Protein AF-A0A3D5X856-F1 (afdb_monomer)

pLDDT: mean 94.48, std 7.57, range [62.81, 98.25]

Nearest PDB structures (foldseek):
  7unf-assembly1_a  TM=5.504E-01  e=5.050E+00  Homo sapiens
  1xtt-assembly1_D  TM=4.189E-01  e=4.717E+00  Saccharolobus solfataricus
  5x11-assembly2_E  TM=4.788E-01  e=8.720E+00  Bacillus spizizenii str. W23
  4jm2-assembly1_E  TM=3.999E-01  e=6.636E+00  Human immunodeficiency virus 1

Foldseek 3Di:
DCVVVVVCVVLVVQVKDWDKDADPPPGIDIDIGGDDDPDDD

Radius of gyration: 13.34 Å; Cα contacts (8 Å, |Δi|>4): 35; chains: 1; bounding box: 37×13×33 Å

Structure (mmCIF, N/CA/C/O backbone):
data_AF-A0A3D5X856-F1
#
_entry.id   AF-A0A3D5X856-F1
#
loop_
_atom_site.group_PDB
_atom_site.id
_atom_site.type_symbol
_atom_site.label_atom_id
_atom_site.label_alt_id
_atom_site.label_comp_id
_atom_site.label_asym_id
_atom_site.label_entity_id
_atom_site.label_seq_id
_atom_site.pdbx_PDB_ins_code
_atom_site.Cartn_x
_atom_site.Cartn_y
_atom_site.Cartn_z
_atom_site.occupancy
_atom_site.B_iso_or_equiv
_atom_site.auth_seq_id
_atom_site.auth_comp_id
_atom_site.auth_asym_id
_atom_site.auth_atom_id
_atom_site.pdbx_PDB_model_num
ATOM 1 N N . GLY A 1 1 ? 14.569 -1.206 0.883 1.00 79.94 1 GLY A N 1
ATOM 2 C CA . GLY A 1 1 ? 13.391 -2.096 0.833 1.00 79.94 1 GLY A CA 1
ATOM 3 C C . GLY A 1 1 ? 12.637 -2.238 2.151 1.00 79.94 1 GLY A C 1
ATOM 4 O O . GLY A 1 1 ? 11.919 -3.211 2.295 1.00 79.94 1 GLY A O 1
ATOM 5 N N . LEU A 1 2 ? 12.749 -1.302 3.103 1.00 95.12 2 LEU A N 1
ATOM 6 C CA . LEU A 1 2 ? 12.079 -1.425 4.409 1.00 95.12 2 LEU A CA 1
ATOM 7 C C . LEU A 1 2 ? 10.636 -0.893 4.405 1.00 95.12 2 LEU A C 1
ATOM 9 O O . LEU A 1 2 ? 9.819 -1.341 5.198 1.00 95.12 2 LEU A O 1
ATOM 13 N N . GLY A 1 3 ? 10.306 0.030 3.493 1.00 96.12 3 GLY A N 1
ATOM 14 C CA . GLY A 1 3 ? 9.008 0.715 3.478 1.00 96.12 3 GLY A CA 1
ATOM 15 C C . GLY A 1 3 ? 7.813 -0.234 3.375 1.00 96.12 3 GLY A C 1
ATOM 16 O O . GLY A 1 3 ? 6.952 -0.221 4.248 1.00 96.12 3 GLY A O 1
ATOM 17 N N . LEU A 1 4 ? 7.784 -1.107 2.361 1.00 95.44 4 LEU A N 1
ATOM 18 C CA . LEU A 1 4 ? 6.673 -2.051 2.185 1.00 95.44 4 LEU A CA 1
ATOM 19 C C . LEU A 1 4 ? 6.562 -3.041 3.352 1.00 95.44 4 LEU A C 1
ATOM 21 O O . LEU A 1 4 ? 5.455 -3.366 3.764 1.00 95.44 4 LEU A O 1
ATOM 25 N N . PHE A 1 5 ? 7.692 -3.464 3.925 1.00 95.75 5 PHE A N 1
ATOM 26 C CA . PHE A 1 5 ? 7.704 -4.342 5.095 1.00 95.75 5 PHE A CA 1
ATOM 27 C C . PHE A 1 5 ? 7.059 -3.670 6.316 1.00 95.75 5 PHE A C 1
ATOM 29 O O . PHE A 1 5 ? 6.200 -4.261 6.972 1.00 95.75 5 PHE A O 1
ATOM 36 N N . VAL A 1 6 ? 7.408 -2.407 6.580 1.00 97.69 6 VAL A N 1
ATOM 37 C CA . VAL A 1 6 ? 6.795 -1.609 7.653 1.00 97.69 6 VAL A CA 1
ATOM 38 C C . VAL A 1 6 ? 5.294 -1.432 7.408 1.00 97.69 6 VAL A C 1
ATOM 40 O O . VAL A 1 6 ? 4.495 -1.684 8.310 1.00 97.69 6 VAL A O 1
ATOM 43 N N . VAL A 1 7 ? 4.891 -1.075 6.184 1.00 97.31 7 VAL A N 1
ATOM 44 C CA . VAL A 1 7 ? 3.473 -0.920 5.811 1.00 97.31 7 VAL A CA 1
ATOM 45 C C . VAL A 1 7 ? 2.705 -2.229 5.997 1.00 97.31 7 VAL A C 1
ATOM 47 O O . VAL A 1 7 ? 1.630 -2.221 6.592 1.00 97.31 7 VAL A O 1
ATOM 50 N N . GLN A 1 8 ? 3.256 -3.361 5.556 1.00 96.69 8 GLN A N 1
ATOM 51 C CA . GLN A 1 8 ? 2.632 -4.673 5.724 1.00 96.69 8 GLN A CA 1
ATOM 52 C C . GLN A 1 8 ? 2.418 -5.010 7.209 1.00 96.69 8 GLN A C 1
ATOM 54 O O . GLN A 1 8 ? 1.354 -5.517 7.571 1.00 96.69 8 GLN A O 1
ATOM 59 N N . GLY A 1 9 ? 3.384 -4.681 8.074 1.00 97.81 9 GLY A N 1
ATOM 60 C CA . GLY A 1 9 ? 3.253 -4.819 9.527 1.00 97.81 9 GLY A CA 1
ATOM 61 C C . GLY A 1 9 ? 2.127 -3.959 10.106 1.00 97.81 9 GLY A C 1
ATOM 62 O O . GLY A 1 9 ? 1.280 -4.468 10.840 1.00 97.81 9 GLY A O 1
ATOM 63 N N . ILE A 1 10 ? 2.068 -2.679 9.725 1.00 98.06 10 ILE A N 1
ATOM 64 C CA . ILE A 1 10 ? 1.011 -1.746 10.149 1.00 98.06 10 ILE A CA 1
ATOM 65 C C . ILE A 1 10 ? -0.364 -2.274 9.735 1.00 98.06 10 ILE A C 1
ATOM 67 O O . ILE A 1 10 ? -1.253 -2.397 10.577 1.00 98.06 10 ILE A O 1
ATOM 71 N N . VAL A 1 11 ? -0.536 -2.624 8.460 1.00 98.12 11 VAL A N 1
ATOM 72 C CA . VAL A 1 11 ? -1.811 -3.101 7.911 1.00 98.12 11 VAL A CA 1
ATOM 73 C C . VAL A 1 11 ? -2.269 -4.371 8.630 1.00 98.12 11 VAL A C 1
ATOM 75 O O . VAL A 1 11 ? -3.407 -4.431 9.096 1.00 98.12 11 VAL A O 1
ATOM 78 N N . ARG A 1 12 ? -1.371 -5.347 8.819 1.00 97.44 12 ARG A N 1
ATOM 79 C CA . ARG A 1 12 ? -1.678 -6.596 9.534 1.00 97.44 12 ARG A CA 1
ATOM 80 C C . ARG A 1 12 ? -2.085 -6.350 10.989 1.00 97.44 12 ARG A C 1
ATOM 82 O O . ARG A 1 12 ? -3.055 -6.947 11.451 1.00 97.44 12 ARG A O 1
ATOM 89 N N . ASN A 1 13 ? -1.386 -5.464 11.698 1.00 98.12 13 ASN A N 1
ATOM 90 C CA . ASN A 1 13 ? -1.692 -5.143 13.097 1.00 98.12 13 ASN A CA 1
ATOM 91 C C . ASN A 1 13 ? -3.077 -4.496 13.263 1.00 98.12 13 ASN A C 1
ATOM 93 O O . ASN A 1 13 ? -3.729 -4.692 14.285 1.00 98.12 13 ASN A O 1
ATOM 97 N N . HIS A 1 14 ? -3.563 -3.801 12.235 1.00 97.00 14 HIS A N 1
ATOM 98 C CA . HIS A 1 14 ? -4.912 -3.231 12.189 1.00 97.00 14 HIS A CA 1
ATOM 99 C C . HIS A 1 14 ? -5.947 -4.178 11.558 1.00 97.00 14 HIS A C 1
ATOM 101 O O . HIS A 1 14 ? -7.031 -3.738 11.176 1.00 97.00 14 HIS A O 1
ATOM 107 N N . LYS A 1 15 ? -5.632 -5.478 11.438 1.00 97.06 15 LYS A N 1
ATOM 108 C CA . LYS A 1 15 ? -6.499 -6.500 10.818 1.00 97.06 15 LYS A CA 1
ATOM 109 C C . LYS A 1 15 ? -6.899 -6.152 9.375 1.00 97.06 15 LYS A C 1
ATOM 111 O O . LYS A 1 15 ? -7.960 -6.556 8.905 1.00 97.06 15 LYS A O 1
ATOM 116 N N . GLY A 1 16 ? -6.068 -5.366 8.699 1.00 97.00 16 GLY A N 1
ATOM 117 C CA . GLY A 1 16 ? -6.231 -4.995 7.305 1.00 97.00 16 GLY A CA 1
ATOM 118 C C . GLY A 1 16 ? -5.554 -5.976 6.351 1.00 97.00 16 GLY A C 1
ATOM 119 O O . GLY A 1 16 ? -4.903 -6.941 6.758 1.00 97.00 16 GLY A O 1
ATOM 120 N N . LEU A 1 17 ? -5.679 -5.685 5.060 1.00 97.81 17 LEU A N 1
ATOM 121 C CA . LEU A 1 17 ? -5.090 -6.436 3.954 1.00 97.81 17 LEU A CA 1
ATOM 122 C C . LEU A 1 17 ? -4.409 -5.466 2.985 1.00 97.81 17 LEU A C 1
ATOM 124 O O . LEU A 1 17 ? -4.953 -4.406 2.690 1.00 97.81 17 LEU A O 1
ATOM 128 N N . ILE A 1 18 ? -3.243 -5.839 2.461 1.00 97.62 18 ILE A N 1
ATOM 129 C CA . ILE A 1 18 ? -2.591 -5.139 1.351 1.00 97.62 18 ILE A CA 1
ATOM 130 C C . ILE A 1 18 ? -2.445 -6.097 0.169 1.00 97.62 18 ILE A C 1
ATOM 132 O O . ILE A 1 18 ? -1.963 -7.216 0.336 1.00 97.62 18 ILE A O 1
ATOM 136 N N . THR A 1 19 ? -2.864 -5.665 -1.017 1.00 97.50 19 THR A N 1
ATOM 137 C CA . THR A 1 19 ? -2.651 -6.381 -2.281 1.00 97.50 19 THR A CA 1
ATOM 138 C C . THR A 1 19 ? -1.890 -5.493 -3.257 1.00 97.50 19 THR A C 1
ATOM 140 O O . THR A 1 19 ? -1.893 -4.266 -3.134 1.00 97.50 19 THR A O 1
ATOM 143 N N . VAL A 1 20 ? -1.206 -6.112 -4.217 1.00 97.00 20 VAL A N 1
ATOM 144 C CA . VAL A 1 20 ? -0.449 -5.405 -5.250 1.00 97.00 20 VAL A CA 1
ATOM 145 C C . VAL A 1 20 ? -0.790 -5.977 -6.615 1.00 97.00 20 VAL A C 1
ATOM 147 O O . VAL A 1 20 ? -0.798 -7.190 -6.812 1.00 97.00 20 VAL A O 1
ATOM 150 N N . GLU A 1 21 ? -1.056 -5.084 -7.555 1.00 98.25 21 GLU A N 1
ATOM 151 C CA . GLU A 1 2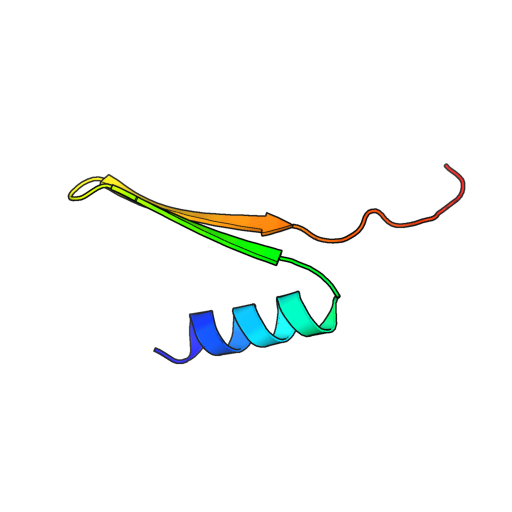1 ? -1.177 -5.384 -8.976 1.00 98.25 21 GLU A CA 1
ATOM 152 C C . GLU A 1 21 ? -0.093 -4.588 -9.698 1.00 98.25 21 GLU A C 1
ATOM 154 O O . GLU A 1 21 ? 0.072 -3.394 -9.448 1.00 98.25 21 GLU A O 1
ATOM 159 N N . SER A 1 22 ? 0.676 -5.238 -10.567 1.00 97.62 22 SER A N 1
ATOM 160 C CA . SER A 1 22 ? 1.772 -4.598 -11.292 1.00 97.62 22 SER A CA 1
ATOM 161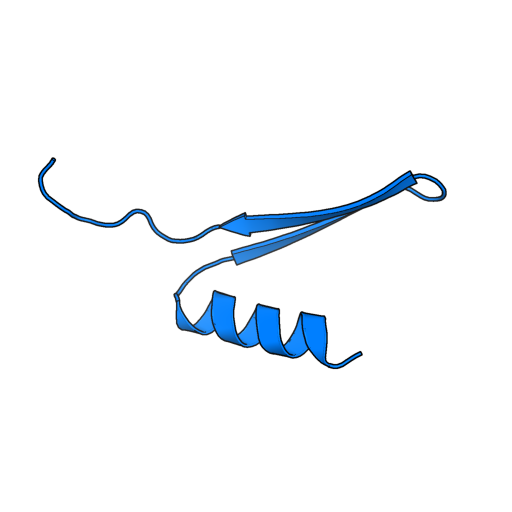 C C . SER A 1 22 ? 1.660 -4.896 -12.774 1.00 97.62 22 SER A C 1
ATOM 163 O O . SER A 1 22 ? 1.349 -6.023 -13.164 1.00 97.62 22 SER A O 1
ATOM 165 N N . VAL A 1 23 ? 1.897 -3.879 -13.595 1.00 98.25 23 VAL A N 1
A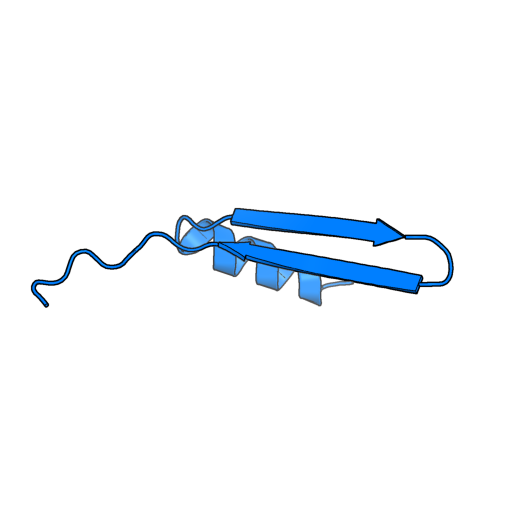TOM 166 C CA . VAL A 1 23 ? 1.917 -3.997 -15.049 1.00 98.25 23 VAL A CA 1
ATOM 167 C C . VAL A 1 23 ? 3.245 -3.439 -15.542 1.00 98.25 23 VAL A C 1
ATOM 169 O O . VAL A 1 23 ? 3.593 -2.288 -15.260 1.00 98.25 23 VAL A O 1
ATOM 172 N N . VAL A 1 24 ? 3.986 -4.277 -16.271 1.00 97.94 24 VAL A N 1
ATOM 173 C CA . VAL A 1 24 ? 5.280 -3.924 -16.872 1.00 97.94 24 VAL A CA 1
ATOM 174 C C . VAL A 1 24 ? 5.133 -2.632 -17.677 1.00 97.94 24 VAL A C 1
ATOM 176 O O . VAL A 1 24 ? 4.121 -2.425 -18.348 1.00 97.94 24 VAL A O 1
ATOM 179 N N . ASP A 1 25 ? 6.105 -1.735 -17.525 1.00 98.00 25 ASP A N 1
ATOM 180 C CA . ASP A 1 25 ? 6.160 -0.408 -18.156 1.00 98.00 25 ASP A CA 1
ATOM 181 C C . ASP A 1 25 ? 4.996 0.552 -17.832 1.00 98.00 25 ASP A C 1
ATOM 183 O O . ASP A 1 25 ? 4.908 1.636 -18.405 1.00 98.00 25 ASP A O 1
ATOM 187 N N . LYS A 1 26 ? 4.114 0.206 -16.881 1.00 97.81 26 LYS A N 1
ATOM 188 C CA . LYS A 1 26 ? 3.026 1.084 -16.398 1.00 97.81 26 LYS A CA 1
ATOM 189 C C . LYS A 1 26 ? 3.082 1.359 -14.897 1.00 97.81 26 LYS A C 1
ATOM 191 O O . LYS A 1 26 ? 2.542 2.362 -14.439 1.00 97.81 26 LYS A O 1
ATOM 196 N N . GLY A 1 27 ? 3.732 0.483 -14.134 1.00 97.81 27 GLY A N 1
ATOM 197 C CA . GLY A 1 27 ? 3.926 0.632 -12.695 1.00 97.81 27 GLY A CA 1
ATOM 198 C C . GLY A 1 27 ? 3.080 -0.330 -11.863 1.00 97.81 27 GLY A C 1
ATOM 199 O O . GLY A 1 27 ? 2.575 -1.338 -12.355 1.00 97.81 27 GLY A O 1
ATOM 200 N N . SER A 1 28 ? 2.966 -0.033 -10.567 1.00 97.62 28 SER A N 1
ATOM 201 C CA . SER A 1 28 ? 2.291 -0.889 -9.584 1.00 97.62 28 SER A CA 1
ATOM 202 C C . SER A 1 28 ? 1.230 -0.118 -8.812 1.00 97.62 28 SER A C 1
ATOM 204 O O . SER A 1 28 ? 1.452 1.025 -8.420 1.00 97.62 28 SER A O 1
ATOM 206 N N . THR A 1 29 ? 0.102 -0.767 -8.547 1.00 98.06 29 THR A N 1
ATOM 207 C CA . THR A 1 29 ? -0.977 -0.261 -7.699 1.00 98.06 29 THR A CA 1
ATOM 208 C C . THR A 1 29 ? -1.070 -1.118 -6.447 1.00 98.06 29 THR A C 1
ATOM 210 O O . THR A 1 29 ? -1.243 -2.333 -6.526 1.00 98.06 29 THR A O 1
ATOM 213 N N . PHE A 1 30 ? -0.984 -0.473 -5.287 1.00 97.56 30 PHE A N 1
ATOM 214 C CA . PHE A 1 30 ? -1.150 -1.109 -3.985 1.00 97.56 30 PHE A CA 1
ATOM 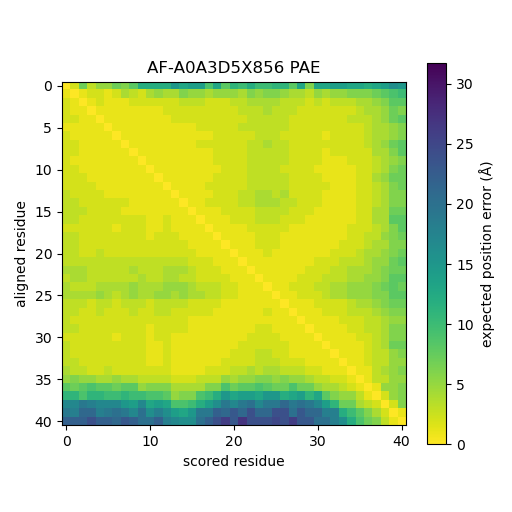215 C C . PHE A 1 30 ? -2.538 -0.769 -3.452 1.00 97.56 30 PHE A C 1
ATOM 217 O O . PHE A 1 30 ? -2.868 0.407 -3.296 1.00 97.56 30 PHE A O 1
ATOM 224 N N . LYS A 1 31 ? -3.354 -1.783 -3.170 1.00 98.19 31 LYS A N 1
ATOM 225 C CA . LYS A 1 31 ? -4.682 -1.604 -2.575 1.00 98.19 31 LYS A CA 1
ATOM 226 C C . LYS A 1 31 ? -4.599 -1.994 -1.109 1.00 98.19 31 LYS A C 1
ATOM 228 O O . LYS A 1 31 ? -4.142 -3.088 -0.784 1.00 98.19 31 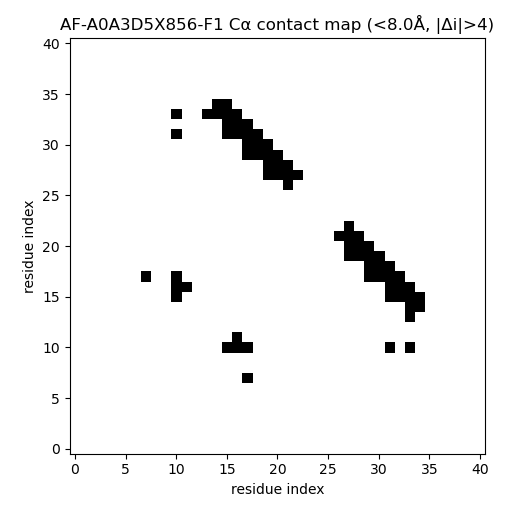LYS A O 1
ATOM 233 N N . VAL A 1 32 ? -5.017 -1.090 -0.230 1.00 97.94 32 VAL A N 1
ATOM 234 C CA . VAL A 1 32 ? -5.001 -1.296 1.220 1.00 97.94 32 VAL A CA 1
ATOM 235 C C . VAL A 1 32 ? -6.434 -1.281 1.729 1.00 97.94 32 VAL A C 1
ATOM 237 O O . VAL A 1 32 ? -7.183 -0.342 1.468 1.00 97.94 32 VAL A O 1
ATOM 240 N N . TYR A 1 33 ? -6.803 -2.323 2.458 1.00 97.50 33 TYR A N 1
ATOM 241 C CA . TYR A 1 33 ? -8.131 -2.530 3.011 1.00 97.50 33 TYR 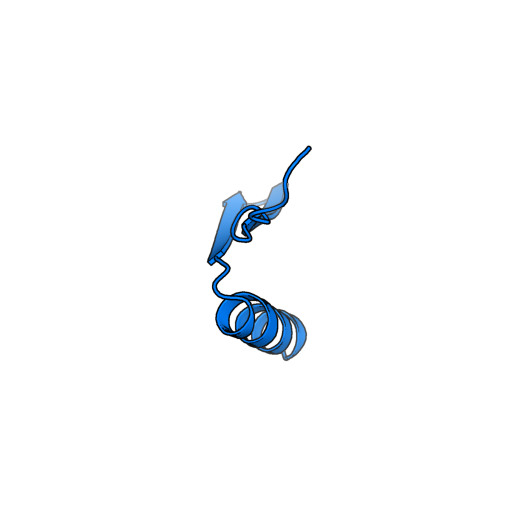A CA 1
ATOM 242 C C . TYR A 1 33 ? -8.036 -2.572 4.528 1.00 97.50 33 TYR A C 1
ATOM 244 O O . TYR A 1 33 ? -7.164 -3.241 5.080 1.00 97.50 33 TYR A O 1
ATOM 252 N N . PHE A 1 34 ? -8.969 -1.908 5.198 1.00 97.25 34 PHE A N 1
ATOM 253 C CA . PHE A 1 34 ? -9.137 -1.991 6.643 1.00 97.25 34 PHE A CA 1
ATOM 254 C C . PHE A 1 34 ? -10.568 -2.420 6.970 1.00 97.25 34 PHE A C 1
ATOM 256 O O . PHE A 1 34 ? -11.480 -2.149 6.182 1.00 97.25 34 PHE A O 1
ATOM 263 N N . PRO A 1 35 ? -10.791 -3.079 8.119 1.00 95.88 35 PRO A N 1
ATOM 264 C CA . PRO A 1 35 ? -12.137 -3.344 8.598 1.00 95.88 35 PRO A CA 1
ATOM 265 C C . PRO A 1 35 ? -12.933 -2.043 8.718 1.00 95.88 35 PRO A C 1
ATOM 267 O O . PRO A 1 35 ? -12.418 -1.025 9.182 1.00 95.88 35 PRO A O 1
ATOM 270 N N . LYS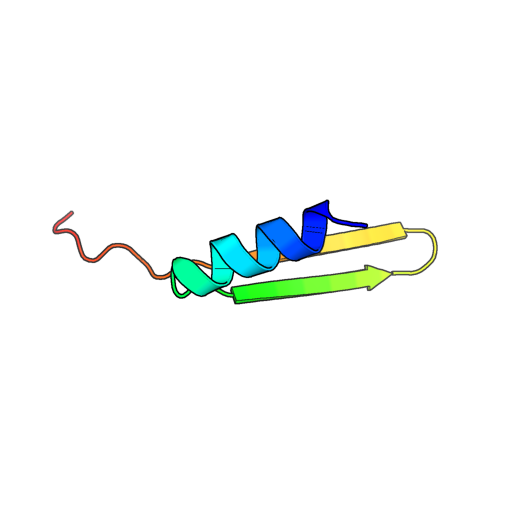 A 1 36 ? -14.211 -2.085 8.336 1.00 93.44 36 LYS A N 1
ATOM 271 C CA . LYS A 1 36 ? -15.123 -0.967 8.580 1.00 93.44 36 LYS A CA 1
ATOM 272 C C . LYS A 1 36 ? -15.251 -0.749 10.091 1.00 93.44 36 LYS A C 1
ATOM 274 O O . LYS A 1 36 ? -15.419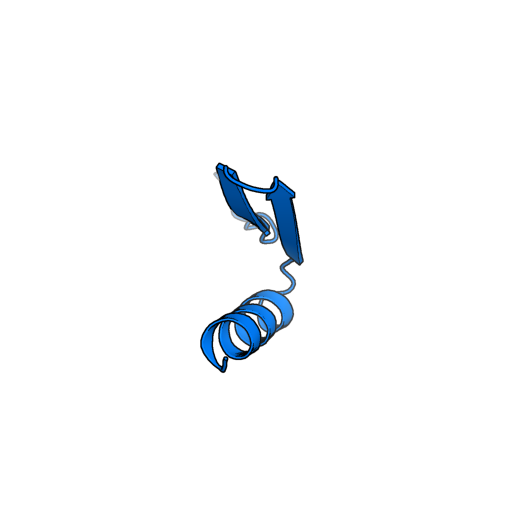 -1.710 10.843 1.00 93.44 36 LYS A O 1
ATOM 279 N N . VAL A 1 37 ? -15.211 0.508 10.526 1.00 91.56 37 VAL A N 1
ATOM 280 C CA . VAL A 1 37 ? -15.493 0.867 11.920 1.00 91.56 37 VAL A CA 1
ATOM 281 C C . VAL A 1 37 ? -16.943 0.493 12.240 1.00 91.56 37 VAL A C 1
ATOM 283 O O . VAL A 1 37 ? -17.861 0.867 11.509 1.00 91.56 37 VAL A O 1
ATOM 286 N N . GLN A 1 38 ? -17.154 -0.250 13.327 1.00 82.94 38 GLN A N 1
ATOM 287 C CA . GLN A 1 38 ? -18.483 -0.455 13.900 1.00 82.94 38 GLN A CA 1
ATOM 288 C C . GLN A 1 38 ? -18.792 0.741 14.802 1.00 82.94 38 GLN A C 1
ATOM 290 O O . GLN A 1 38 ? -18.501 0.727 15.993 1.00 82.94 38 GLN A O 1
ATOM 295 N N . GLY A 1 39 ? -19.304 1.807 14.197 1.00 79.81 39 GLY A N 1
ATOM 296 C CA . GLY A 1 39 ? -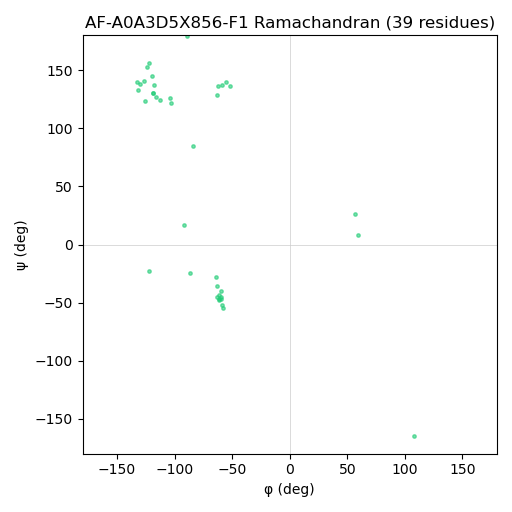19.888 2.943 14.898 1.00 79.81 39 GLY A CA 1
ATOM 297 C C . GLY A 1 39 ? -21.341 3.090 14.473 1.00 79.81 39 GLY A C 1
ATOM 298 O O . GLY A 1 39 ? -21.683 2.797 13.323 1.00 79.81 39 GLY A O 1
ATOM 299 N N . THR A 1 40 ? -22.197 3.510 15.398 1.00 62.81 40 THR A N 1
ATOM 300 C CA . THR A 1 40 ? -23.513 4.056 15.053 1.00 62.81 40 THR A CA 1
ATOM 301 C C . THR A 1 40 ? -23.293 5.274 14.137 1.00 62.81 40 THR A C 1
ATOM 303 O O . THR A 1 40 ? -22.338 6.009 14.401 1.00 62.81 40 THR A O 1
ATOM 306 N N . PRO A 1 41 ? -24.080 5.448 13.055 1.00 72.81 41 PRO A N 1
ATOM 307 C CA . PRO A 1 41 ? -23.946 6.587 12.143 1.00 72.81 41 PRO A CA 1
ATOM 308 C C . PRO A 1 41 ? -23.960 7.945 12.844 1.00 72.81 41 PRO A C 1
ATOM 310 O O . PRO A 1 41 ? -24.684 8.071 13.859 1.00 72.81 41 PRO A O 1
#

Sequence (41 aa):
GLGLFVVQGIVRNHKGLITVESVVDKGSTFKVYFPKVQGTP

Secondary structure (DSSP, 8-state):
--HHHHHHHHHHHTT-EEEEEEETTTEEEEEEE-PPP----

Solvent-accessible surface area (backbone atoms only — not comparable to full-atom values): 2723 Å² total; per-residue (Å²): 130,60,64,66,57,53,50,53,52,55,35,48,76,62,67,25,48,77,50,77,50,74,44,89,100,76,50,72,50,75,50,77,47,64,71,79,80,92,63,85,132

Mean predicted aligned error: 3.82 Å